Protein AF-A0A7Y8I880-F1 (afdb_monomer)

Foldseek 3Di:
DPDPVVVVVDDDDDPDPVSVLVVCVVDVVVVPVPPNDDPVNSVVVSVVVVVVVVVVVVDDDVVVCVVPVVD

Sequence (71 aa):
LEDPELKESIHFLPRNLQEALDALEKDNEYLKIGNIFTDELLDQWVKIKNEEIMSIGTMPHPFEYKMYFTL

Mean predicted aligned error: 6.92 Å

pLDDT: mean 88.21, std 9.9, range [53.31, 97.12]

Nearest PDB structures (foldseek):
  8v22-assembly1_L  TM=8.839E-01  e=1.009E-03  Escherichia coli
  8pvg-assembly1_A  TM=8.651E-01  e=1.340E-03  Escherichia coli
  7w85-assembly1_A  TM=8.848E-01  e=1.438E-03  Escherichia coli BL21(DE3)
  8fbp-assembly1_V  TM=8.105E-01  e=7.603E-04  Pseudomonas aeruginosa PAO1
  8v1y-assembly1_B  TM=8.165E-01  e=2.049E-03  Escherichia coli

Structure (mmCIF, N/CA/C/O backbone):
data_AF-A0A7Y8I880-F1
#
_entry.id   AF-A0A7Y8I880-F1
#
loop_
_atom_site.group_PDB
_atom_site.id
_atom_site.type_symbol
_atom_site.label_atom_id
_atom_site.label_alt_id
_atom_site.label_comp_id
_atom_site.label_asym_id
_atom_site.label_entity_id
_atom_site.label_seq_id
_atom_site.pdbx_PDB_ins_code
_atom_site.Ca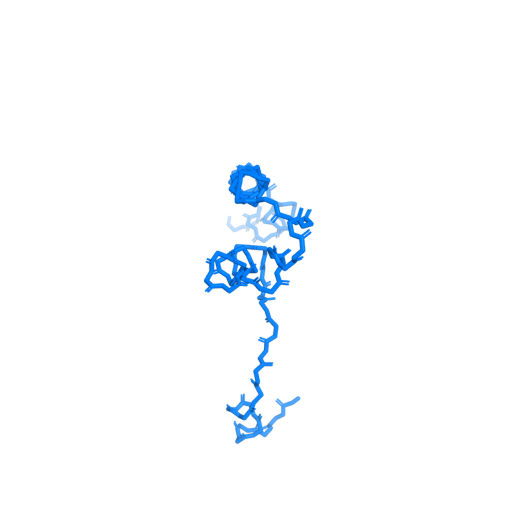rtn_x
_atom_site.Cartn_y
_atom_site.Cartn_z
_atom_site.occupancy
_atom_site.B_iso_or_equiv
_atom_site.auth_seq_id
_atom_site.auth_comp_id
_atom_site.auth_asym_id
_atom_site.auth_atom_id
_atom_site.pdbx_PDB_model_num
ATOM 1 N N . LEU A 1 1 ? -8.054 -22.064 -14.993 1.00 53.31 1 LEU A N 1
ATOM 2 C CA . LEU A 1 1 ? -9.351 -21.471 -14.594 1.00 53.31 1 LEU A CA 1
ATOM 3 C C . LEU A 1 1 ? -10.013 -20.963 -15.872 1.00 53.31 1 LEU A C 1
ATOM 5 O O . LEU A 1 1 ? -9.706 -19.852 -16.290 1.00 53.31 1 LEU A O 1
ATOM 9 N N . GLU A 1 2 ? -10.781 -21.822 -16.545 1.00 62.44 2 GLU A N 1
ATOM 10 C CA . GLU A 1 2 ? -11.314 -21.594 -17.907 1.00 62.44 2 GLU A CA 1
ATOM 11 C C . GLU A 1 2 ? -12.822 -21.303 -17.948 1.00 62.44 2 GLU A C 1
ATOM 13 O O . GLU A 1 2 ? -13.345 -21.031 -19.021 1.00 62.44 2 GLU A O 1
ATOM 18 N N . ASP A 1 3 ? -13.510 -21.303 -16.803 1.00 70.75 3 ASP A N 1
ATOM 19 C CA . ASP A 1 3 ? -14.939 -20.992 -16.739 1.00 70.75 3 ASP A CA 1
ATOM 20 C C . ASP A 1 3 ? -15.158 -19.482 -16.475 1.00 70.75 3 ASP A C 1
ATOM 22 O O . ASP A 1 3 ? -14.771 -18.991 -15.404 1.00 70.75 3 ASP A O 1
ATOM 26 N N . PRO A 1 4 ? -15.685 -18.710 -17.446 1.00 67.12 4 PRO A N 1
ATOM 27 C CA . PRO A 1 4 ? -15.865 -17.264 -17.321 1.00 67.12 4 PRO A CA 1
ATOM 28 C C . PRO A 1 4 ? -16.899 -16.868 -16.257 1.00 67.12 4 PRO A C 1
ATOM 30 O O . PRO A 1 4 ? -16.700 -15.845 -15.604 1.00 67.12 4 PRO A O 1
ATOM 33 N N . GLU A 1 5 ? -17.927 -17.686 -16.007 1.00 69.19 5 GLU A N 1
ATOM 34 C CA . GLU A 1 5 ? -18.960 -17.394 -14.997 1.00 69.19 5 GLU A CA 1
ATOM 35 C C . GLU A 1 5 ? -18.388 -17.476 -13.572 1.00 69.19 5 GLU A C 1
ATOM 37 O O . GLU A 1 5 ? -18.683 -16.653 -12.703 1.00 69.19 5 GLU A O 1
ATOM 42 N N . LEU A 1 6 ? -17.465 -18.416 -13.344 1.00 63.88 6 LEU A N 1
ATOM 43 C CA . LEU A 1 6 ? -16.784 -18.569 -12.059 1.00 63.88 6 LEU A CA 1
ATOM 44 C C . LEU A 1 6 ? -15.849 -17.384 -11.761 1.00 63.88 6 LEU A C 1
ATOM 46 O O . LEU A 1 6 ? -15.678 -17.002 -10.605 1.00 63.88 6 LEU A O 1
ATOM 50 N N . LYS A 1 7 ? -15.270 -16.767 -12.798 1.00 63.91 7 LYS A N 1
ATOM 51 C CA . LYS A 1 7 ? -14.366 -15.613 -12.675 1.00 63.91 7 LYS A CA 1
ATOM 52 C C . LYS A 1 7 ? -15.077 -14.346 -12.202 1.00 63.91 7 LYS A C 1
ATOM 54 O O . LYS A 1 7 ? -14.456 -13.558 -11.496 1.00 63.91 7 LYS A O 1
ATOM 59 N N . GLU A 1 8 ? -16.342 -14.158 -12.573 1.00 71.88 8 GLU A N 1
ATOM 60 C CA . GLU A 1 8 ? -17.138 -13.001 -12.141 1.00 71.88 8 GLU A CA 1
ATOM 61 C C . GLU A 1 8 ? -17.593 -13.112 -10.682 1.00 71.88 8 GLU A C 1
ATOM 63 O O . GLU A 1 8 ? -17.717 -12.103 -9.995 1.00 71.88 8 GLU A O 1
ATOM 68 N N . SER A 1 9 ? -17.782 -14.334 -10.177 1.00 75.19 9 SER A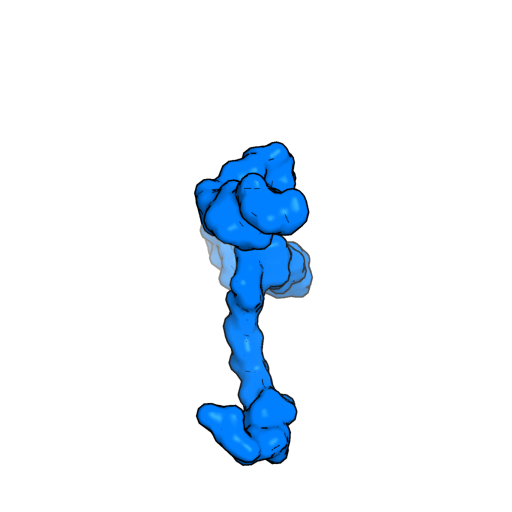 N 1
ATOM 69 C CA . SER A 1 9 ? -18.227 -14.571 -8.796 1.00 75.19 9 SER A CA 1
ATOM 70 C C . SER A 1 9 ? -17.129 -14.471 -7.726 1.00 75.19 9 SER A C 1
ATOM 72 O O . SER A 1 9 ? -17.433 -14.475 -6.532 1.00 75.19 9 SER A O 1
ATOM 74 N N . ILE A 1 10 ? -15.851 -14.414 -8.119 1.00 80.69 10 ILE A N 1
ATOM 75 C CA . ILE A 1 10 ? -14.720 -14.482 -7.186 1.00 80.69 10 ILE A CA 1
ATOM 76 C C . ILE A 1 10 ? -14.146 -13.085 -6.955 1.00 80.69 10 IL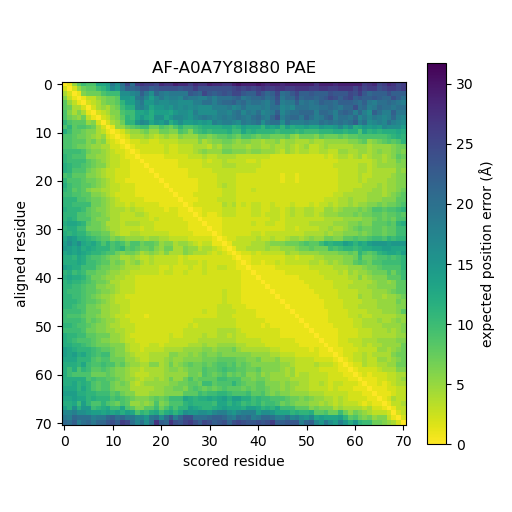E A C 1
ATOM 78 O O . ILE A 1 10 ? -13.599 -12.456 -7.861 1.00 80.69 10 ILE A O 1
ATOM 82 N N . HIS A 1 11 ? -14.178 -12.636 -5.701 1.00 78.44 11 HIS A N 1
ATOM 83 C CA . HIS A 1 11 ? -13.374 -11.500 -5.267 1.00 78.44 11 HIS A CA 1
ATOM 84 C C . HIS A 1 11 ? -11.904 -11.915 -5.178 1.00 78.44 11 HIS A C 1
ATOM 86 O O . HIS A 1 11 ? -11.512 -12.716 -4.329 1.00 78.44 11 HIS A O 1
ATOM 92 N N . PHE A 1 12 ? -11.087 -11.376 -6.079 1.00 84.25 12 PHE A N 1
ATOM 93 C CA . PHE A 1 12 ? -9.643 -11.570 -6.051 1.00 84.25 12 PHE A CA 1
ATOM 94 C C . PHE A 1 12 ? -8.989 -10.654 -5.017 1.00 84.25 12 PHE A C 1
ATOM 96 O O . PHE A 1 12 ? -9.454 -9.543 -4.766 1.00 84.25 12 PHE A O 1
ATOM 103 N N . LEU A 1 13 ? -7.884 -11.129 -4.444 1.00 90.06 13 LEU A N 1
ATOM 104 C CA . LEU A 1 13 ? -7.028 -10.311 -3.593 1.00 90.06 13 LEU A CA 1
ATOM 105 C C . LEU A 1 13 ? -6.379 -9.175 -4.407 1.00 90.06 13 LEU A C 1
ATOM 107 O O . LEU A 1 13 ? -6.216 -9.324 -5.626 1.00 90.06 13 LEU A O 1
ATOM 111 N N . PRO A 1 14 ? -5.973 -8.075 -3.744 1.00 91.75 14 PRO A N 1
ATOM 112 C CA . PRO A 1 14 ? -5.217 -7.001 -4.379 1.00 91.75 14 PRO A CA 1
ATOM 113 C C . PRO A 1 14 ? -4.008 -7.542 -5.146 1.00 91.75 14 PRO A C 1
ATOM 115 O O . PRO A 1 14 ? -3.287 -8.420 -4.666 1.00 91.75 14 PRO A O 1
ATOM 118 N N . ARG A 1 15 ? -3.779 -7.025 -6.353 1.00 92.00 15 ARG A N 1
ATOM 119 C CA . ARG A 1 15 ? -2.737 -7.520 -7.269 1.00 92.00 15 ARG A CA 1
ATOM 120 C C . ARG A 1 15 ? -1.353 -6.985 -6.946 1.00 92.00 15 ARG A C 1
ATOM 122 O O . ARG A 1 15 ? -0.354 -7.533 -7.405 1.00 92.00 15 ARG A O 1
ATOM 129 N N . ASN A 1 16 ? -1.296 -5.882 -6.219 1.00 93.31 16 ASN A N 1
ATOM 130 C CA . ASN A 1 16 ? -0.073 -5.181 -5.883 1.00 93.31 16 ASN A CA 1
ATOM 131 C C . ASN A 1 16 ? -0.256 -4.421 -4.565 1.00 93.31 16 ASN A C 1
ATOM 133 O O . ASN A 1 16 ? -1.353 -4.348 -4.007 1.00 93.31 16 ASN A O 1
ATOM 137 N N . LEU A 1 17 ? 0.849 -3.867 -4.069 1.00 93.50 17 LEU A N 1
ATOM 138 C CA . LEU A 1 17 ? 0.851 -3.136 -2.810 1.00 93.50 17 LEU A CA 1
ATOM 139 C C . LEU A 1 17 ? -0.009 -1.866 -2.875 1.00 93.50 17 LEU A C 1
ATOM 141 O O . LEU A 1 17 ? -0.676 -1.573 -1.893 1.00 93.50 17 LEU A O 1
ATOM 145 N N . GLN A 1 18 ? -0.058 -1.164 -4.013 1.00 94.25 18 GLN A N 1
ATOM 146 C CA . GLN A 1 18 ? -0.883 0.041 -4.165 1.00 94.25 18 GLN A CA 1
ATOM 147 C C . GLN A 1 18 ? -2.366 -0.272 -3.946 1.00 94.25 18 GLN A C 1
ATOM 149 O O . GLN A 1 18 ? -3.005 0.346 -3.108 1.00 94.25 18 GLN A O 1
ATOM 154 N N . GLU A 1 19 ? -2.894 -1.294 -4.622 1.00 94.44 19 GLU A N 1
ATOM 155 C CA . GLU A 1 19 ? -4.290 -1.717 -4.460 1.00 94.44 19 GLU A CA 1
ATOM 156 C C . GLU A 1 19 ? -4.601 -2.152 -3.019 1.00 94.44 19 GLU A C 1
ATOM 158 O O . GLU A 1 19 ? -5.709 -1.937 -2.530 1.00 94.44 19 GLU A O 1
ATOM 163 N N . ALA A 1 20 ? -3.631 -2.757 -2.325 1.00 94.94 20 ALA A N 1
ATOM 164 C CA . ALA A 1 20 ? -3.789 -3.134 -0.924 1.00 94.94 20 ALA A CA 1
ATOM 165 C C . ALA A 1 20 ? -3.815 -1.911 0.009 1.00 94.94 20 ALA A C 1
ATOM 167 O O . ALA A 1 20 ? -4.596 -1.899 0.959 1.00 94.94 20 ALA A O 1
ATOM 168 N N . L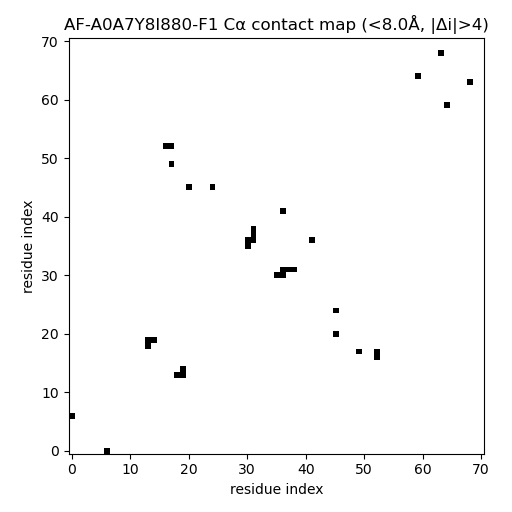EU A 1 21 ? -2.998 -0.886 -0.260 1.00 95.38 21 LEU A N 1
ATOM 169 C CA . LEU A 1 21 ? -3.016 0.378 0.485 1.00 95.38 21 LEU A CA 1
ATOM 170 C C . LEU A 1 21 ? -4.313 1.153 0.233 1.00 95.38 21 LEU A C 1
ATOM 172 O O . LEU A 1 21 ? -4.925 1.617 1.187 1.00 95.38 21 LEU A O 1
ATOM 176 N N . ASP A 1 22 ? -4.785 1.209 -1.012 1.00 94.12 22 ASP A N 1
ATOM 177 C CA . ASP A 1 22 ? -6.056 1.853 -1.358 1.00 94.12 22 ASP A CA 1
ATOM 178 C C . ASP A 1 22 ? -7.246 1.154 -0.673 1.00 94.12 22 ASP A C 1
ATOM 180 O O . ASP A 1 22 ? -8.226 1.796 -0.292 1.00 94.12 22 ASP A O 1
ATOM 184 N N . ALA A 1 23 ? -7.193 -0.177 -0.538 1.00 94.25 23 ALA A N 1
ATOM 185 C CA . ALA A 1 23 ? -8.193 -0.939 0.205 1.00 94.25 23 ALA A CA 1
ATOM 186 C C . ALA A 1 23 ? -8.111 -0.657 1.713 1.00 94.25 23 ALA A C 1
ATOM 188 O O . ALA A 1 23 ? -9.146 -0.457 2.342 1.00 94.25 23 ALA A O 1
ATOM 189 N N . LEU A 1 24 ? -6.896 -0.579 2.267 1.00 94.38 24 LEU A N 1
ATOM 190 C CA . LEU A 1 24 ? -6.660 -0.213 3.664 1.00 94.38 24 LEU A CA 1
ATOM 191 C C . LEU A 1 24 ? -7.192 1.193 3.977 1.00 94.38 24 LEU A C 1
ATOM 193 O O . LEU A 1 24 ? -7.839 1.376 4.998 1.00 94.38 24 LEU A O 1
ATOM 197 N N . GLU A 1 25 ? -6.967 2.184 3.114 1.00 92.88 25 GLU A N 1
ATOM 198 C CA . GLU A 1 25 ? -7.504 3.539 3.314 1.00 92.88 25 GLU A CA 1
ATOM 199 C C . GLU A 1 25 ? -9.040 3.575 3.278 1.00 92.88 25 GLU A C 1
ATOM 201 O O . GLU A 1 25 ? -9.658 4.364 3.993 1.00 92.88 25 GLU A O 1
ATOM 206 N N . LYS A 1 26 ? -9.666 2.722 2.457 1.00 93.62 26 LYS A N 1
ATOM 207 C CA . LYS A 1 26 ? -11.130 2.647 2.317 1.00 93.62 26 LYS A CA 1
ATOM 208 C C . LYS A 1 26 ? -11.813 1.884 3.450 1.00 93.62 26 LYS A C 1
ATOM 210 O O . LYS A 1 26 ? -12.972 2.175 3.737 1.00 93.62 26 LYS A O 1
ATOM 215 N N . ASP A 1 27 ? -11.132 0.913 4.051 1.00 94.75 27 ASP A N 1
ATOM 216 C CA . ASP A 1 27 ? -11.667 0.057 5.111 1.00 94.75 27 ASP A CA 1
ATOM 217 C C . ASP A 1 27 ? -10.588 -0.232 6.167 1.00 94.75 27 ASP A C 1
ATOM 219 O O . ASP A 1 27 ? -9.865 -1.221 6.085 1.00 94.75 27 ASP A O 1
ATOM 223 N N . ASN A 1 28 ? -10.454 0.651 7.163 1.00 93.88 28 ASN A N 1
ATOM 224 C CA . ASN A 1 28 ? -9.526 0.485 8.294 1.00 93.88 28 ASN A CA 1
ATOM 225 C C . ASN A 1 28 ? -10.198 0.563 9.669 1.00 93.88 28 ASN A C 1
ATOM 227 O O . ASN A 1 28 ? -9.522 0.442 10.692 1.00 93.88 28 ASN A O 1
ATOM 231 N N . GLU A 1 29 ? -11.518 0.732 9.731 1.00 92.62 29 GLU A N 1
ATOM 232 C CA . GLU A 1 29 ? -12.240 0.898 10.997 1.00 92.62 29 GLU A CA 1
ATOM 233 C C . GLU A 1 29 ? -12.091 -0.332 11.902 1.00 92.62 29 GLU A C 1
ATOM 235 O O . GLU A 1 29 ? -11.972 -0.207 13.122 1.00 92.62 29 GLU A O 1
ATOM 240 N N . TYR A 1 30 ? -11.985 -1.526 11.310 1.00 93.00 30 TYR A N 1
ATOM 241 C CA . TYR A 1 30 ? -11.748 -2.765 12.051 1.00 93.00 30 TYR A CA 1
ATOM 242 C C . TYR A 1 30 ? -10.391 -2.795 12.779 1.00 93.00 30 TYR A C 1
ATOM 244 O O . TYR A 1 30 ? -10.250 -3.507 13.773 1.00 93.00 30 TYR A O 1
ATOM 252 N N . LEU A 1 31 ? -9.403 -2.015 12.324 1.00 92.81 31 LEU A N 1
ATOM 253 C CA . LEU A 1 31 ? -8.079 -1.909 12.949 1.00 92.81 31 LEU A CA 1
ATOM 254 C C . LEU A 1 31 ? -8.069 -0.926 14.125 1.00 92.81 31 LEU A C 1
ATOM 256 O O . LEU A 1 31 ? -7.288 -1.084 15.062 1.00 92.81 31 LEU A O 1
ATOM 260 N N . LYS A 1 32 ? -8.957 0.071 14.110 1.00 91.62 32 LYS A N 1
ATOM 261 C CA . LYS A 1 32 ? -9.028 1.115 15.146 1.00 91.62 32 LYS A CA 1
ATOM 262 C C . LYS A 1 32 ? -9.727 0.643 16.422 1.00 91.62 32 LYS A C 1
ATOM 264 O O . LYS A 1 32 ? -9.651 1.301 17.464 1.00 91.62 32 LYS A O 1
ATOM 269 N N . ILE A 1 33 ? -10.389 -0.514 16.374 1.00 93.56 33 ILE A N 1
ATOM 270 C CA . ILE A 1 33 ? -11.094 -1.101 17.517 1.00 93.56 33 ILE A CA 1
ATOM 271 C C . ILE A 1 33 ? -10.118 -1.292 18.685 1.00 93.56 33 ILE A C 1
ATOM 273 O O . ILE A 1 33 ? -9.079 -1.935 18.560 1.00 93.56 33 ILE A O 1
ATOM 277 N N . GLY A 1 34 ? -10.463 -0.730 19.846 1.00 90.44 34 GLY A N 1
ATOM 278 C CA . GLY A 1 34 ? -9.634 -0.820 21.051 1.00 90.44 34 GLY A CA 1
ATOM 279 C C . GLY A 1 34 ? -8.400 0.086 21.044 1.00 90.44 34 GLY A C 1
ATOM 280 O O . GLY A 1 34 ? -7.524 -0.111 21.883 1.00 90.44 34 GLY A O 1
ATOM 281 N N . ASN A 1 35 ? -8.332 1.067 20.132 1.00 87.31 35 ASN A N 1
ATOM 282 C CA . ASN A 1 35 ? -7.211 2.004 20.002 1.00 87.31 35 ASN A CA 1
ATOM 283 C C . ASN A 1 35 ? -5.859 1.289 19.791 1.00 87.31 35 ASN A C 1
ATOM 285 O O . ASN A 1 35 ? -4.822 1.737 20.277 1.00 87.31 35 ASN A O 1
ATOM 289 N N . ILE A 1 36 ? -5.893 0.138 19.108 1.00 91.06 36 ILE A N 1
ATOM 290 C CA . ILE A 1 36 ? -4.712 -0.683 18.805 1.00 91.06 36 ILE A CA 1
ATOM 291 C C . ILE A 1 36 ? -3.917 -0.036 17.668 1.00 91.06 36 ILE A C 1
ATOM 293 O O . ILE A 1 36 ? -2.697 0.087 17.755 1.00 91.06 36 ILE A O 1
ATOM 297 N N . PHE A 1 37 ? -4.623 0.411 16.628 1.00 92.75 37 PHE A N 1
ATOM 298 C CA . PHE A 1 37 ? -4.076 1.221 15.547 1.00 92.75 37 PHE A CA 1
ATOM 299 C C . PHE A 1 37 ? -4.683 2.619 15.621 1.00 92.75 37 PHE A C 1
ATOM 301 O O . PHE A 1 37 ? -5.902 2.775 15.564 1.00 92.75 37 PHE A O 1
ATOM 308 N N . THR A 1 38 ? -3.831 3.629 15.775 1.00 94.12 38 THR A N 1
ATOM 309 C CA . THR A 1 38 ? -4.240 5.035 15.717 1.00 94.12 38 THR A CA 1
ATOM 310 C C . THR A 1 38 ? -4.312 5.503 14.267 1.00 94.12 38 THR A C 1
ATOM 312 O O . THR A 1 38 ? -3.604 4.971 13.409 1.00 94.12 38 THR A O 1
ATOM 315 N N . ASP A 1 39 ? -5.123 6.528 13.994 1.00 92.56 39 ASP A N 1
ATOM 316 C CA . ASP A 1 39 ? -5.187 7.145 12.661 1.00 92.56 39 ASP A CA 1
ATOM 317 C C . ASP A 1 39 ? -3.800 7.618 12.199 1.00 92.56 39 ASP A C 1
ATOM 319 O O . ASP A 1 39 ? -3.373 7.303 11.095 1.00 92.56 39 ASP A O 1
ATOM 323 N N . GLU A 1 40 ? -3.027 8.248 13.091 1.00 94.25 40 GLU A N 1
ATOM 324 C CA . GLU A 1 40 ? -1.676 8.727 12.771 1.00 94.25 40 GLU A CA 1
ATOM 325 C C . GLU A 1 40 ? -0.715 7.597 12.366 1.00 94.25 40 GLU A C 1
ATOM 327 O O . GLU A 1 40 ? 0.096 7.772 11.456 1.00 94.25 40 GLU A O 1
ATOM 332 N N . LEU A 1 41 ? -0.814 6.421 13.001 1.00 94.44 41 LEU A N 1
ATOM 333 C CA . LEU A 1 41 ? -0.001 5.263 12.628 1.00 94.44 41 LEU A CA 1
ATOM 334 C C . LEU A 1 41 ? -0.366 4.765 11.225 1.00 94.44 41 LEU A C 1
ATOM 336 O O . LEU A 1 41 ? 0.526 4.439 10.441 1.00 94.44 41 LEU A O 1
ATOM 340 N N . LEU A 1 42 ? -1.662 4.691 10.919 1.00 94.56 42 LEU A N 1
ATOM 341 C CA . LEU A 1 42 ? -2.149 4.236 9.618 1.00 94.56 42 LEU A CA 1
ATOM 342 C C . LEU A 1 42 ? -1.754 5.218 8.508 1.00 94.56 42 LEU A C 1
ATOM 344 O O . LEU A 1 42 ? -1.215 4.788 7.490 1.00 94.56 42 LEU A O 1
ATOM 348 N N . ASP A 1 43 ? -1.912 6.520 8.739 1.00 94.56 43 ASP A N 1
ATOM 349 C CA . ASP A 1 43 ? -1.525 7.567 7.789 1.00 94.56 43 ASP A CA 1
ATOM 350 C C . ASP A 1 43 ? -0.015 7.541 7.506 1.00 94.56 43 ASP A C 1
ATOM 352 O O . ASP A 1 43 ? 0.423 7.576 6.351 1.00 94.56 43 ASP A O 1
ATOM 356 N N . GLN A 1 44 ? 0.811 7.431 8.555 1.00 96.56 44 GLN A N 1
ATOM 357 C CA . GLN A 1 44 ? 2.262 7.310 8.397 1.00 96.56 44 GLN A CA 1
ATOM 358 C C . GLN A 1 44 ? 2.651 6.036 7.649 1.00 96.56 44 GLN A C 1
ATOM 360 O O . GLN A 1 44 ? 3.542 6.070 6.797 1.00 96.56 44 GLN A O 1
ATOM 365 N N . TRP A 1 45 ? 1.985 4.921 7.944 1.00 96.12 45 TRP A N 1
ATOM 366 C CA . TRP A 1 45 ? 2.234 3.655 7.271 1.00 96.12 45 TRP A CA 1
ATOM 367 C C . TRP A 1 45 ? 1.953 3.750 5.773 1.00 96.12 45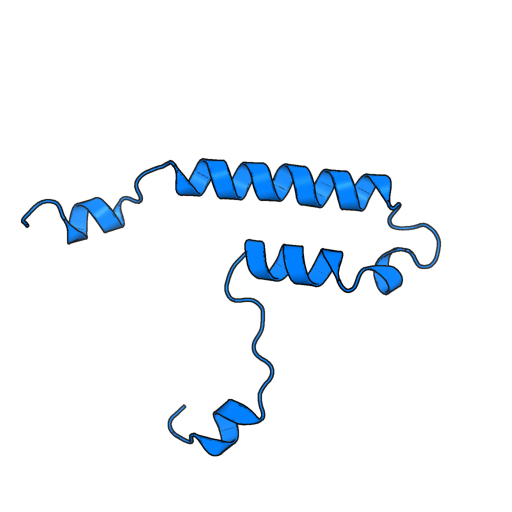 TRP A C 1
ATOM 369 O O . TRP A 1 45 ? 2.821 3.416 4.963 1.00 96.12 45 TRP A O 1
ATOM 379 N N . VAL A 1 46 ? 0.777 4.257 5.396 1.00 95.81 46 VAL A N 1
ATOM 380 C CA . VAL A 1 46 ? 0.395 4.408 3.988 1.00 95.81 46 VAL A CA 1
ATOM 381 C C . VAL A 1 46 ? 1.358 5.343 3.263 1.00 95.81 46 VAL A C 1
ATOM 383 O O . VAL A 1 46 ? 1.824 5.018 2.170 1.00 95.81 46 VAL A O 1
ATOM 386 N N . LYS A 1 47 ? 1.747 6.458 3.890 1.00 96.06 47 LYS A N 1
ATOM 387 C CA . LYS A 1 47 ? 2.733 7.382 3.324 1.00 96.06 47 LYS A CA 1
ATOM 388 C C . LYS A 1 47 ? 4.070 6.696 3.027 1.00 96.06 47 LYS A C 1
ATOM 390 O O . LYS A 1 47 ? 4.546 6.767 1.897 1.00 96.06 47 LYS A O 1
ATOM 395 N N . ILE A 1 48 ? 4.656 6.015 4.014 1.00 97.12 48 ILE A N 1
ATOM 396 C CA . ILE A 1 48 ? 5.954 5.339 3.858 1.00 97.12 48 ILE A CA 1
ATOM 397 C C . ILE A 1 48 ? 5.875 4.282 2.750 1.00 97.12 48 ILE A C 1
ATOM 399 O O . ILE A 1 48 ? 6.777 4.177 1.921 1.00 97.12 48 ILE A O 1
ATOM 403 N N . LYS A 1 49 ? 4.783 3.512 2.694 1.00 96.69 49 LYS A N 1
ATOM 404 C CA . LYS A 1 49 ? 4.616 2.478 1.667 1.00 96.69 49 LYS A CA 1
ATOM 405 C C . LYS A 1 49 ? 4.402 3.046 0.269 1.00 96.69 49 LYS A C 1
ATOM 407 O O . LYS A 1 49 ? 4.953 2.495 -0.680 1.00 96.69 49 LYS A O 1
ATOM 412 N N . ASN A 1 50 ? 3.705 4.169 0.131 1.00 95.06 50 ASN A N 1
ATOM 413 C CA . ASN A 1 50 ? 3.622 4.878 -1.146 1.00 95.06 50 ASN A CA 1
ATOM 414 C C . ASN A 1 50 ? 4.999 5.384 -1.609 1.00 95.06 50 ASN A C 1
ATOM 416 O O . ASN A 1 50 ? 5.339 5.242 -2.783 1.00 95.06 50 ASN A O 1
ATOM 420 N N . GLU A 1 51 ? 5.826 5.908 -0.700 1.00 95.75 51 GLU A N 1
ATOM 421 C CA . GLU A 1 51 ? 7.201 6.321 -1.022 1.00 95.75 51 GLU A CA 1
ATOM 422 C C . GLU A 1 51 ? 8.069 5.131 -1.481 1.00 95.75 51 GLU A C 1
ATOM 424 O O . GLU A 1 51 ? 8.810 5.247 -2.461 1.00 95.75 51 GLU A O 1
ATOM 429 N N . GLU A 1 52 ? 7.940 3.962 -0.842 1.00 95.19 52 GLU A N 1
ATOM 430 C CA . GLU A 1 52 ? 8.609 2.723 -1.274 1.00 95.19 52 GLU A CA 1
ATOM 431 C C . GLU A 1 52 ? 8.173 2.291 -2.685 1.00 95.19 52 GLU A C 1
ATOM 433 O O . GLU A 1 52 ? 9.025 1.969 -3.518 1.00 95.19 52 GLU A O 1
ATOM 438 N N . ILE A 1 53 ? 6.865 2.318 -2.977 1.00 94.75 53 ILE A N 1
ATOM 439 C CA . ILE A 1 53 ? 6.318 1.979 -4.303 1.00 94.75 53 ILE A CA 1
ATOM 440 C C . ILE A 1 53 ? 6.891 2.914 -5.369 1.00 94.75 53 ILE A C 1
ATOM 442 O O . ILE A 1 53 ? 7.374 2.445 -6.402 1.00 94.75 53 ILE A O 1
ATOM 446 N N . MET A 1 54 ? 6.871 4.226 -5.115 1.00 92.69 54 MET A N 1
ATOM 447 C CA . MET A 1 54 ? 7.407 5.218 -6.050 1.00 92.69 54 MET A CA 1
ATOM 448 C C . MET A 1 54 ? 8.901 5.006 -6.298 1.00 92.69 54 MET A C 1
ATOM 450 O O . MET A 1 54 ? 9.343 5.039 -7.445 1.00 92.69 54 MET A O 1
ATOM 454 N N . SER A 1 55 ? 9.671 4.740 -5.241 1.00 93.69 55 SER A N 1
ATOM 455 C CA . SER A 1 55 ? 11.108 4.480 -5.346 1.00 93.69 55 SER A CA 1
ATOM 456 C C . SER A 1 55 ? 11.392 3.268 -6.236 1.00 93.69 55 SER A C 1
ATOM 458 O O . SER A 1 55 ? 12.148 3.377 -7.203 1.00 93.69 55 SER A O 1
ATOM 460 N N . ILE A 1 56 ? 10.719 2.140 -5.990 1.00 91.38 56 ILE A N 1
ATOM 461 C CA . ILE A 1 56 ? 10.879 0.920 -6.793 1.00 91.38 56 ILE A CA 1
ATOM 462 C C . ILE A 1 56 ? 10.451 1.159 -8.246 1.00 91.38 56 ILE A C 1
ATOM 464 O O . ILE A 1 56 ? 11.150 0.726 -9.157 1.00 91.38 56 ILE A O 1
ATOM 468 N N . GLY A 1 57 ? 9.355 1.887 -8.477 1.00 89.25 57 GLY A N 1
ATOM 469 C CA . GLY A 1 57 ? 8.867 2.198 -9.824 1.00 89.25 57 GLY A CA 1
ATOM 470 C C . GLY A 1 57 ? 9.807 3.079 -10.653 1.00 89.25 57 GLY A C 1
ATOM 471 O O . GLY A 1 57 ? 9.712 3.088 -11.876 1.00 89.25 57 GLY A O 1
ATOM 472 N N . THR A 1 58 ? 10.728 3.806 -10.013 1.00 91.06 58 THR A N 1
ATOM 473 C CA . THR A 1 58 ? 11.749 4.602 -10.719 1.00 91.06 58 THR A CA 1
ATOM 474 C C . THR A 1 58 ? 12.981 3.789 -11.116 1.00 91.06 58 THR A C 1
ATOM 476 O O . THR A 1 58 ? 13.771 4.239 -11.949 1.00 91.06 58 THR A O 1
ATOM 479 N N . MET A 1 59 ? 13.168 2.604 -10.529 1.00 91.00 59 MET A N 1
ATOM 480 C CA . MET A 1 59 ? 14.320 1.753 -10.795 1.00 91.00 59 MET A CA 1
ATOM 481 C C . MET A 1 59 ? 14.007 0.766 -11.924 1.00 91.00 59 MET A C 1
ATOM 483 O O . MET A 1 59 ? 13.000 0.062 -11.851 1.00 91.00 59 MET A O 1
ATOM 487 N N . PRO A 1 60 ? 14.876 0.648 -12.943 1.00 89.31 60 PRO A N 1
ATOM 488 C CA . PRO A 1 60 ? 14.682 -0.338 -13.994 1.00 89.31 60 PRO A CA 1
ATOM 489 C C . PRO A 1 60 ? 14.809 -1.752 -13.421 1.00 89.31 60 PRO A C 1
ATOM 491 O O . PRO A 1 60 ? 15.765 -2.076 -12.707 1.00 89.31 60 PRO A O 1
ATOM 494 N N . HIS A 1 61 ? 13.861 -2.619 -13.756 1.00 90.69 61 HIS A N 1
ATOM 495 C CA . HIS A 1 61 ? 13.879 -4.002 -13.298 1.00 90.69 61 HIS A CA 1
ATOM 496 C C . HIS A 1 61 ? 14.795 -4.845 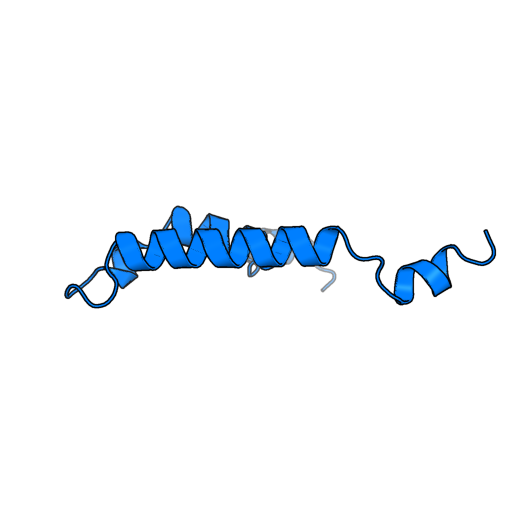-14.209 1.00 90.69 61 HIS A C 1
ATOM 498 O O . HIS A 1 61 ? 14.711 -4.729 -15.431 1.00 90.69 61 HI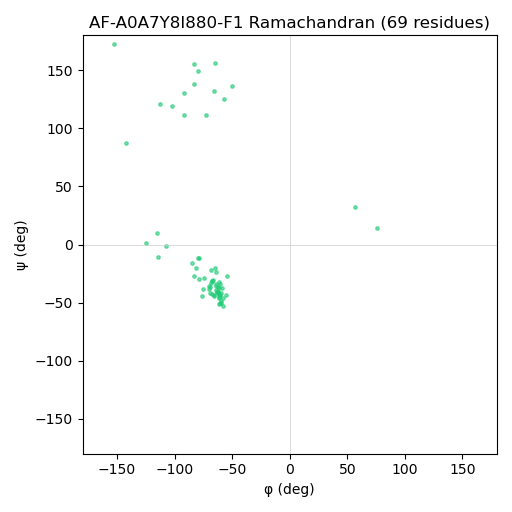S A O 1
ATOM 504 N N . PRO A 1 62 ? 15.632 -5.771 -13.692 1.00 92.00 62 PRO A N 1
ATOM 505 C CA . PRO A 1 62 ? 16.545 -6.572 -14.525 1.00 92.00 62 PRO A CA 1
ATOM 506 C C . PRO A 1 62 ? 15.866 -7.340 -15.672 1.00 92.00 62 PRO A C 1
ATOM 508 O O . PRO A 1 62 ? 16.474 -7.615 -16.706 1.00 92.00 62 PRO A O 1
ATOM 511 N N . PHE A 1 63 ? 14.586 -7.679 -15.509 1.00 88.75 63 PHE A N 1
ATOM 512 C CA . PHE A 1 63 ? 13.790 -8.308 -16.564 1.00 88.75 63 PHE A CA 1
ATOM 513 C C . PHE A 1 63 ? 13.525 -7.379 -17.758 1.00 88.75 63 PHE A C 1
ATOM 515 O O . PHE A 1 63 ? 13.471 -7.854 -18.887 1.00 88.75 63 PHE A O 1
ATOM 522 N N . GLU A 1 64 ? 13.422 -6.068 -17.536 1.00 88.88 64 GLU A N 1
ATOM 523 C CA . GLU A 1 64 ? 13.265 -5.076 -18.605 1.00 88.88 64 GLU A CA 1
ATOM 524 C C . GLU A 1 64 ? 14.491 -5.059 -19.513 1.00 88.88 64 GLU A C 1
ATOM 526 O O . GLU A 1 64 ? 14.351 -5.030 -20.730 1.00 88.88 64 GLU A O 1
ATOM 531 N N . TYR A 1 65 ? 15.696 -5.200 -18.950 1.00 86.62 65 TYR A N 1
ATOM 532 C CA . TYR A 1 65 ? 16.907 -5.375 -19.751 1.00 86.62 65 TYR A CA 1
ATOM 533 C C . TYR A 1 65 ? 16.795 -6.612 -20.652 1.00 86.62 65 TYR A C 1
ATOM 535 O O . TYR A 1 65 ? 17.028 -6.525 -21.852 1.00 86.62 65 TYR A O 1
ATOM 543 N N . LYS A 1 66 ? 16.346 -7.759 -20.125 1.00 88.12 66 LYS A N 1
ATOM 544 C CA . LYS A 1 66 ? 16.118 -8.957 -20.952 1.00 88.12 66 LYS A CA 1
ATOM 545 C C . LYS A 1 66 ? 15.098 -8.713 -22.075 1.00 88.12 66 LYS A C 1
ATOM 547 O O . LYS A 1 66 ? 15.263 -9.270 -23.156 1.00 88.12 66 LYS A O 1
ATOM 552 N N . MET A 1 67 ? 14.045 -7.937 -21.820 1.00 87.25 67 MET A N 1
ATOM 553 C CA . MET A 1 67 ? 12.995 -7.660 -22.805 1.00 87.25 67 MET A CA 1
ATOM 554 C C . MET A 1 67 ? 13.432 -6.672 -23.886 1.00 87.25 67 MET A C 1
ATOM 556 O O . MET A 1 67 ? 13.053 -6.842 -25.042 1.00 87.25 67 MET A O 1
ATOM 560 N N . TYR A 1 68 ? 14.200 -5.647 -23.514 1.00 89.69 68 TYR A N 1
ATOM 561 C CA . TYR A 1 68 ? 14.415 -4.473 -24.358 1.00 89.69 68 TYR A CA 1
ATOM 562 C C . TYR A 1 68 ? 15.858 -4.306 -24.851 1.00 89.69 68 TYR A C 1
ATOM 564 O O . TYR A 1 68 ? 16.096 -3.491 -25.731 1.00 89.69 68 TYR A O 1
ATOM 572 N N . PHE A 1 69 ? 16.834 -5.068 -24.341 1.00 80.44 69 PHE A N 1
ATOM 573 C CA . PHE A 1 69 ? 18.247 -4.881 -24.705 1.00 80.44 69 PHE A CA 1
ATOM 574 C C . PHE A 1 69 ? 18.587 -5.249 -26.160 1.00 80.44 69 PHE A C 1
ATOM 576 O O . PHE A 1 69 ? 19.602 -4.798 -26.681 1.00 80.44 69 PHE A O 1
ATOM 583 N N . THR A 1 70 ? 17.777 -6.078 -26.821 1.00 78.12 70 THR A N 1
ATOM 584 C CA . THR A 1 70 ? 17.995 -6.499 -28.224 1.00 78.12 70 THR A CA 1
ATOM 585 C C . THR A 1 70 ? 16.894 -6.002 -29.167 1.00 78.12 70 THR 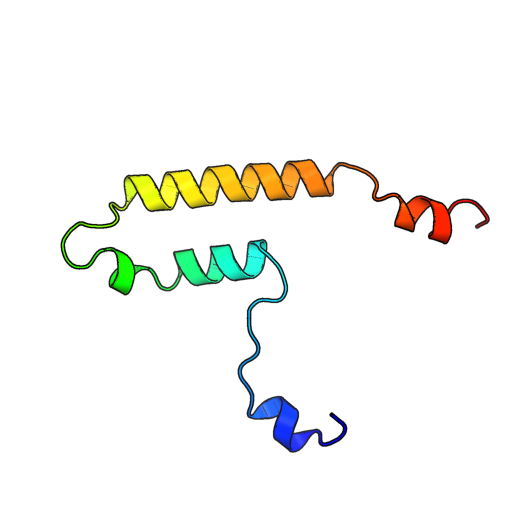A C 1
ATOM 587 O O . THR A 1 70 ? 16.825 -6.459 -30.306 1.00 78.12 70 THR A O 1
ATOM 590 N N . LEU A 1 71 ? 16.015 -5.113 -28.689 1.00 66.50 71 LEU A N 1
ATOM 591 C CA . LEU A 1 71 ? 15.018 -4.451 -29.535 1.00 66.50 71 LEU A CA 1
ATOM 592 C C . LEU A 1 71 ? 15.638 -3.351 -30.398 1.00 66.50 71 LEU A C 1
ATOM 594 O O . LEU A 1 71 ? 16.635 -2.735 -29.959 1.00 66.50 71 LEU A O 1
#

Solvent-accessible surface area (backbone atoms only — not comparable to full-atom values): 4504 Å² total; 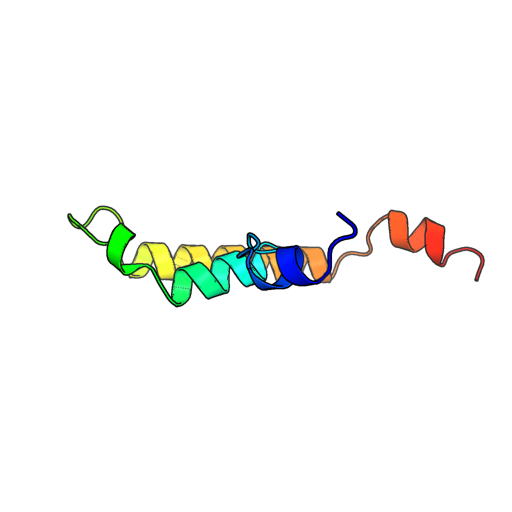per-residue (Å²): 140,87,58,71,72,62,59,74,73,51,87,75,76,64,90,46,68,66,54,45,47,57,47,42,75,75,61,46,68,82,50,37,58,90,69,72,42,50,71,69,58,52,54,51,49,51,51,54,51,51,53,50,51,54,54,54,72,73,49,87,52,77,65,54,51,73,71,52,72,85,108

Radius of gyration: 18.02 Å; Cα contacts (8 Å, |Δi|>4): 17; chains: 1; bounding box: 37×30×51 Å

Secondary structure (DSSP, 8-state):
---HHHHHS--PPPSSHHHHHHHHHHS-HHHHGGGSS-HHHHHHHHHHHHHHHHHHHHSPPHHHHHHHTT-